Protein AF-A0A7X9CD19-F1 (afdb_monomer_lite)

Sequence (133 aa):
QLADGTLITGKTSPLLGCSAAMLLNALKHLAGLEDAVQLLSPSSIEPIQTLKTEHLGSRNPRLHTDEVLIALSVSASSDGNARRAIEQLRSLAGCDVHTTTILGTVDEGIFRNLGISVTSEPRFLRKQLYHKR

Foldseek 3Di:
DFPVPDDFFADDDLAADRLQRSLLRVLCVQLVHDPPDDLFDPVLLVVQLCCQVVPVVHPRSYDDNVSSLSRLVVSVVPDPSSVSSNVCLLSQAPAEEEEAADDAPVSVVSCVVSNYHYDYDDHHPDPDPDDDD

Structure (mmCIF, N/CA/C/O backbone):
data_AF-A0A7X9CD19-F1
#
_entry.id   AF-A0A7X9CD19-F1
#
loop_
_atom_site.group_PDB
_atom_site.id
_atom_site.type_symbol
_atom_site.label_atom_id
_atom_site.label_alt_id
_atom_site.label_comp_id
_atom_site.label_asym_id
_atom_site.label_entity_id
_atom_site.label_seq_id
_atom_site.pdbx_PDB_ins_code
_atom_site.Cartn_x
_atom_site.Cartn_y
_atom_site.Cartn_z
_atom_site.occupancy
_atom_site.B_iso_or_equiv
_atom_site.auth_seq_id
_atom_site.auth_comp_id
_atom_site.auth_asym_id
_atom_site.auth_atom_id
_atom_site.pdbx_PDB_model_num
ATOM 1 N N . GLN A 1 1 ? -13.061 4.232 2.744 1.00 96.50 1 GLN A N 1
ATOM 2 C CA . GLN A 1 1 ? -13.686 4.684 3.996 1.00 96.50 1 GLN A CA 1
ATOM 3 C C . GLN A 1 1 ? -13.324 3.685 5.075 1.00 96.50 1 GLN A C 1
ATOM 5 O O . GLN A 1 1 ? -13.427 2.493 4.816 1.00 96.50 1 GLN A O 1
ATOM 10 N N . LEU A 1 2 ? -12.827 4.160 6.214 1.00 97.38 2 LEU A N 1
ATOM 11 C CA . LEU A 1 2 ? -12.520 3.325 7.376 1.00 97.38 2 LEU A CA 1
ATOM 12 C C . LEU A 1 2 ? -13.786 3.043 8.202 1.00 97.38 2 LEU A C 1
ATOM 14 O O . LEU A 1 2 ? -14.819 3.674 7.983 1.00 97.38 2 LEU A O 1
ATOM 18 N N . ALA A 1 3 ? -13.704 2.118 9.161 1.00 95.38 3 ALA A N 1
ATOM 19 C CA . ALA A 1 3 ? -14.836 1.733 10.012 1.00 95.38 3 ALA A CA 1
ATOM 20 C C . ALA A 1 3 ? -15.411 2.894 10.850 1.00 95.38 3 ALA A C 1
ATOM 22 O O . ALA A 1 3 ? -16.593 2.894 11.182 1.00 95.38 3 ALA A O 1
ATOM 23 N N . ASP A 1 4 ? -14.591 3.898 11.163 1.00 94.50 4 ASP A N 1
ATOM 24 C CA . ASP A 1 4 ? -14.982 5.130 11.858 1.00 94.50 4 ASP A CA 1
ATOM 25 C C . ASP A 1 4 ? -15.592 6.196 10.921 1.00 94.50 4 ASP A C 1
ATOM 27 O O . ASP A 1 4 ? -15.947 7.289 11.358 1.00 94.50 4 ASP A O 1
ATOM 31 N N . GLY A 1 5 ? -15.710 5.896 9.625 1.00 96.56 5 GLY A N 1
ATOM 32 C CA . GLY A 1 5 ? -16.204 6.809 8.600 1.00 96.56 5 GLY A CA 1
ATOM 33 C C . GLY A 1 5 ? -15.131 7.697 7.966 1.00 96.56 5 GLY A C 1
ATOM 34 O O . GLY A 1 5 ? -15.435 8.385 6.987 1.00 96.56 5 GLY A O 1
ATOM 35 N N . THR A 1 6 ? -13.882 7.656 8.442 1.00 97.69 6 THR A N 1
ATOM 36 C CA . THR A 1 6 ? -12.795 8.499 7.931 1.00 97.69 6 THR A CA 1
ATOM 37 C C . THR A 1 6 ? -12.474 8.173 6.467 1.00 97.69 6 THR A C 1
ATOM 39 O O . THR A 1 6 ? -12.356 7.011 6.054 1.00 97.69 6 THR A O 1
ATOM 42 N N . LEU A 1 7 ? -12.315 9.217 5.647 1.00 98.25 7 LEU A N 1
ATOM 43 C CA . LEU A 1 7 ? -11.916 9.095 4.245 1.00 98.25 7 LEU A CA 1
ATOM 44 C C . LEU A 1 7 ? -10.407 9.277 4.097 1.00 98.25 7 LEU A C 1
ATOM 46 O O . LEU A 1 7 ? -9.885 10.387 4.157 1.00 98.25 7 LEU A O 1
ATOM 50 N N . ILE A 1 8 ? -9.719 8.168 3.842 1.00 98.31 8 ILE A N 1
ATOM 51 C CA . ILE A 1 8 ? -8.295 8.155 3.516 1.00 98.31 8 ILE A CA 1
ATOM 52 C C . ILE A 1 8 ? -8.116 8.068 2.004 1.00 98.31 8 ILE A C 1
ATOM 54 O O . ILE A 1 8 ? -8.773 7.274 1.328 1.00 98.31 8 ILE A O 1
ATOM 58 N N . THR A 1 9 ? -7.201 8.877 1.473 1.00 98.00 9 THR A N 1
ATOM 59 C CA . THR A 1 9 ? -6.872 8.904 0.046 1.00 98.00 9 THR A CA 1
ATOM 60 C C . THR A 1 9 ? -5.428 8.472 -0.195 1.00 98.00 9 THR A C 1
ATOM 62 O O . THR A 1 9 ? -4.565 8.545 0.683 1.00 98.00 9 THR A O 1
ATOM 65 N N . GLY A 1 10 ? -5.158 8.013 -1.415 1.00 96.75 10 GLY A N 1
ATOM 66 C CA . GLY A 1 10 ? -3.814 7.725 -1.895 1.00 96.75 10 GLY A CA 1
ATOM 67 C C . GLY A 1 10 ? -3.669 8.162 -3.341 1.00 96.75 10 GLY A C 1
ATOM 68 O O . GLY A 1 10 ? -4.614 8.110 -4.126 1.00 96.75 10 GLY A O 1
ATOM 69 N N . LYS A 1 11 ? -2.466 8.607 -3.693 1.00 95.69 11 LYS A N 1
ATOM 70 C CA . LYS A 1 11 ? -2.124 9.056 -5.042 1.00 95.69 11 LYS A CA 1
ATOM 71 C C . LYS A 1 11 ? -0.871 8.349 -5.518 1.00 95.69 11 LYS A C 1
ATOM 73 O O . LYS A 1 11 ? 0.001 8.011 -4.721 1.00 95.69 11 LYS A O 1
ATOM 78 N N . THR A 1 12 ? -0.775 8.142 -6.824 1.00 94.81 12 THR A N 1
ATOM 79 C CA . THR A 1 12 ? 0.433 7.589 -7.432 1.00 94.81 12 THR A CA 1
ATOM 80 C C . THR A 1 12 ? 1.600 8.550 -7.229 1.00 94.81 12 THR A C 1
ATOM 82 O O . THR A 1 12 ? 1.475 9.750 -7.473 1.00 94.81 12 THR A O 1
ATOM 85 N N . SER A 1 13 ? 2.743 8.017 -6.813 1.00 94.56 13 SER A N 1
ATOM 86 C CA . SER A 1 13 ? 3.994 8.758 -6.658 1.00 94.56 13 SER A CA 1
ATOM 87 C C . SER A 1 13 ? 5.117 8.077 -7.458 1.00 94.56 13 SER A C 1
ATOM 89 O O . SER A 1 13 ? 4.880 7.061 -8.123 1.00 94.56 13 SER A O 1
ATOM 91 N N . PRO A 1 14 ? 6.347 8.620 -7.465 1.00 93.38 14 PRO A N 1
ATOM 92 C CA . PRO A 1 14 ? 7.493 7.918 -8.043 1.00 93.38 14 PRO A CA 1
ATOM 93 C C . PRO A 1 14 ? 7.790 6.579 -7.352 1.00 93.38 14 PRO A C 1
ATOM 95 O O . PRO A 1 14 ? 8.217 5.642 -8.018 1.00 93.38 14 PRO A O 1
ATOM 98 N N . LEU A 1 15 ? 7.516 6.482 -6.046 1.00 93.62 15 LEU A N 1
ATOM 99 C CA . LEU A 1 15 ? 7.798 5.297 -5.233 1.00 93.62 15 LEU A CA 1
ATOM 100 C C . LEU A 1 15 ? 6.611 4.326 -5.157 1.00 93.62 15 LEU A C 1
ATOM 102 O O . LEU A 1 15 ? 6.814 3.117 -5.186 1.00 93.62 15 LEU A O 1
ATOM 106 N N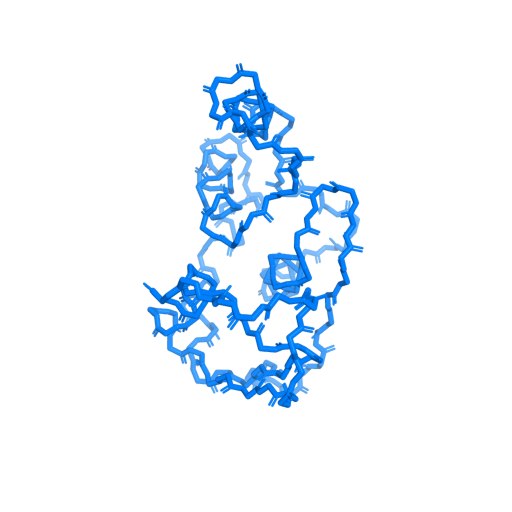 . LEU A 1 16 ? 5.376 4.827 -5.070 1.00 95.38 16 LEU A N 1
ATOM 107 C CA . LEU A 1 16 ? 4.205 4.023 -4.705 1.00 95.38 16 LEU A CA 1
ATOM 108 C C . LEU A 1 16 ? 3.095 4.073 -5.758 1.00 95.38 16 LEU A C 1
ATOM 110 O O . LEU A 1 16 ? 2.783 5.126 -6.327 1.00 95.38 16 LEU A O 1
ATOM 114 N N . GLY A 1 17 ? 2.436 2.929 -5.960 1.00 94.00 17 GLY A N 1
ATOM 115 C CA . GLY A 1 17 ? 1.089 2.888 -6.530 1.00 94.00 17 GLY A CA 1
ATOM 116 C C . GLY A 1 17 ? 0.071 3.600 -5.628 1.00 94.00 17 GLY A C 1
ATOM 117 O O . GLY A 1 17 ? 0.280 3.741 -4.426 1.00 94.00 17 GLY A O 1
ATOM 118 N N . CYS A 1 18 ? -1.046 4.064 -6.197 1.00 94.88 18 CYS A N 1
ATOM 119 C CA . CYS A 1 18 ? -2.079 4.772 -5.429 1.00 94.88 18 CYS A CA 1
ATOM 120 C C . CYS A 1 18 ? -2.756 3.876 -4.379 1.00 94.88 18 CYS A C 1
ATOM 122 O O . CYS A 1 18 ? -3.042 4.347 -3.282 1.00 94.88 18 CYS A O 1
ATOM 124 N N . SER A 1 19 ? -2.959 2.596 -4.703 1.00 96.00 19 SER A N 1
ATOM 125 C CA . SER A 1 19 ? -3.457 1.538 -3.814 1.00 96.00 19 SER A CA 1
ATOM 126 C C . SER A 1 19 ? -2.544 1.366 -2.600 1.00 96.00 19 SER A C 1
ATOM 128 O O . SER A 1 19 ? -2.987 1.514 -1.463 1.00 96.00 19 SER A O 1
ATOM 130 N N . ALA A 1 20 ? -1.251 1.165 -2.848 1.00 96.56 20 ALA A N 1
ATOM 131 C CA . ALA A 1 20 ? -0.251 1.002 -1.802 1.00 96.56 20 ALA A CA 1
ATOM 132 C C . ALA A 1 20 ? -0.085 2.265 -0.933 1.00 96.56 20 ALA A C 1
ATOM 134 O O . ALA A 1 20 ? 0.004 2.174 0.290 1.00 96.56 20 ALA A O 1
ATOM 135 N N . ALA A 1 21 ? -0.107 3.456 -1.545 1.00 97.19 21 ALA A N 1
ATOM 136 C CA . ALA A 1 21 ? -0.063 4.725 -0.818 1.00 97.19 21 ALA A CA 1
ATOM 137 C C . ALA A 1 21 ? -1.292 4.923 0.086 1.00 97.19 21 ALA A C 1
ATOM 139 O O . ALA A 1 21 ? -1.146 5.310 1.243 1.00 97.19 21 ALA A O 1
ATOM 140 N N . MET A 1 22 ? -2.494 4.633 -0.425 1.00 97.75 22 MET A N 1
ATOM 141 C CA . MET A 1 22 ? -3.735 4.690 0.355 1.00 97.75 22 MET A CA 1
ATOM 142 C C . MET A 1 22 ? -3.677 3.722 1.540 1.00 97.75 22 MET A C 1
ATOM 144 O O . MET A 1 22 ? -4.004 4.119 2.656 1.00 97.75 22 MET A O 1
ATOM 148 N N . LEU A 1 23 ? -3.190 2.496 1.319 1.00 97.69 23 LEU A N 1
ATOM 149 C CA . LEU A 1 23 ? -3.055 1.491 2.370 1.00 97.69 23 LEU A CA 1
ATOM 150 C C . LEU A 1 23 ? -2.119 1.971 3.487 1.00 97.69 23 LEU A C 1
ATOM 152 O O . LEU A 1 23 ? -2.502 1.928 4.652 1.00 97.69 23 LEU A O 1
ATOM 156 N N . LEU A 1 24 ? -0.932 2.496 3.162 1.00 97.81 24 LEU A N 1
ATOM 157 C CA . LEU A 1 24 ? -0.020 3.037 4.181 1.00 97.81 24 LEU A CA 1
ATOM 158 C C . LEU A 1 24 ? -0.634 4.208 4.952 1.00 97.81 24 LEU A C 1
ATOM 160 O O . LEU A 1 24 ? -0.474 4.290 6.167 1.00 97.81 24 LEU A O 1
ATOM 164 N N . ASN A 1 25 ? -1.354 5.100 4.270 1.00 98.12 25 ASN A N 1
ATOM 165 C CA . ASN A 1 25 ? -2.045 6.209 4.926 1.00 98.12 25 ASN A CA 1
ATOM 166 C C . ASN A 1 25 ? -3.131 5.714 5.888 1.00 98.12 25 ASN A C 1
ATOM 168 O O . ASN A 1 25 ? -3.253 6.237 6.994 1.00 98.12 25 ASN A O 1
ATOM 172 N N . ALA A 1 26 ? -3.873 4.677 5.499 1.00 98.06 26 ALA A N 1
ATOM 173 C CA . ALA A 1 26 ? -4.897 4.070 6.337 1.00 98.06 26 ALA A CA 1
ATOM 174 C C . ALA A 1 26 ? -4.281 3.422 7.581 1.00 98.06 26 ALA A C 1
ATOM 176 O O . ALA A 1 26 ? -4.751 3.660 8.691 1.00 98.06 26 ALA A O 1
ATOM 177 N N . LEU A 1 27 ? -3.186 2.673 7.417 1.00 98.12 27 LEU A N 1
ATOM 178 C CA . LEU A 1 27 ? -2.486 2.054 8.541 1.00 98.12 27 LEU A CA 1
ATOM 179 C C . LEU A 1 27 ? -1.865 3.087 9.485 1.00 98.12 27 LEU A C 1
ATOM 181 O O . LEU A 1 27 ? -1.954 2.909 10.696 1.00 98.12 27 LEU A O 1
ATOM 185 N N . LYS A 1 28 ? -1.285 4.181 8.964 1.00 98.19 28 LYS A N 1
ATOM 186 C CA . LYS A 1 28 ? -0.807 5.297 9.801 1.00 98.19 28 LYS A CA 1
ATOM 187 C C . LYS A 1 28 ? -1.940 5.860 10.651 1.00 98.19 28 LYS A C 1
ATOM 189 O O . LYS A 1 28 ? -1.784 5.980 11.862 1.00 98.19 28 LYS A O 1
ATOM 194 N N . HIS A 1 29 ? -3.079 6.151 10.026 1.00 98.19 29 HIS A N 1
ATOM 195 C CA . HIS A 1 29 ? -4.236 6.707 10.717 1.00 98.19 29 HIS A CA 1
ATOM 196 C C . HIS A 1 29 ? -4.754 5.769 11.816 1.00 98.19 29 HIS A C 1
ATOM 198 O O . HIS A 1 29 ? -4.857 6.176 12.970 1.00 98.19 29 HIS A O 1
ATOM 204 N N . LEU A 1 30 ? -4.988 4.495 11.488 1.00 97.88 30 LEU A N 1
ATOM 205 C CA . LEU A 1 30 ? -5.467 3.485 12.439 1.00 97.88 30 LEU A CA 1
ATOM 206 C C . LEU A 1 30 ? -4.476 3.223 13.579 1.00 97.88 30 LEU A C 1
ATOM 208 O O . LEU A 1 30 ? -4.878 2.929 14.701 1.00 97.88 30 LEU A O 1
ATOM 212 N N . ALA A 1 31 ? -3.176 3.344 13.310 1.00 97.56 31 ALA A N 1
ATOM 213 C CA . ALA A 1 31 ? -2.138 3.203 14.322 1.00 97.56 31 ALA A CA 1
ATOM 214 C C . ALA A 1 31 ? -1.944 4.474 15.167 1.00 97.56 31 ALA A C 1
ATOM 216 O O . ALA A 1 31 ? -1.126 4.450 16.088 1.00 97.56 31 ALA A O 1
ATOM 217 N N . GLY A 1 32 ? -2.654 5.573 14.879 1.00 97.50 32 GLY A N 1
ATOM 218 C CA . GLY A 1 32 ? -2.484 6.860 15.557 1.00 97.50 32 GLY A CA 1
ATOM 219 C C . GLY A 1 32 ? -1.114 7.491 15.296 1.00 97.50 32 GLY A C 1
ATOM 220 O O . GLY A 1 32 ? -0.501 8.039 16.211 1.00 97.50 32 GLY A O 1
ATOM 221 N N . LEU A 1 33 ? -0.590 7.334 14.079 1.00 97.81 33 LEU A N 1
ATOM 222 C CA . LEU A 1 33 ? 0.690 7.886 13.642 1.00 97.81 33 LEU A CA 1
ATOM 223 C C . LEU A 1 33 ? 0.475 9.161 12.826 1.00 97.81 33 LEU A C 1
ATOM 225 O O . LEU A 1 33 ? -0.471 9.264 12.044 1.00 97.81 33 LEU A O 1
ATOM 229 N N . GLU A 1 34 ? 1.388 10.116 12.978 1.00 96.25 34 GLU A N 1
ATOM 230 C CA . GLU A 1 34 ? 1.390 11.330 12.165 1.00 96.25 34 GLU A CA 1
ATOM 231 C C . GLU A 1 34 ? 1.681 11.013 10.692 1.00 96.25 34 GLU A C 1
ATOM 233 O O . GLU A 1 34 ? 2.431 10.090 10.366 1.00 96.25 34 GLU A O 1
ATOM 238 N N . ASP A 1 35 ? 1.130 11.817 9.780 1.00 92.50 35 ASP A N 1
ATOM 239 C CA . ASP A 1 35 ? 1.268 11.581 8.338 1.00 92.50 35 ASP A CA 1
ATOM 240 C C . ASP A 1 35 ? 2.730 11.628 7.852 1.00 92.50 35 ASP A C 1
ATOM 242 O O . ASP A 1 35 ? 3.097 10.909 6.918 1.00 92.50 35 ASP A O 1
ATOM 246 N N . ALA A 1 36 ? 3.566 12.425 8.528 1.00 94.69 36 ALA A N 1
ATOM 247 C CA . ALA A 1 36 ? 4.988 12.596 8.235 1.00 94.69 36 ALA A CA 1
ATOM 248 C C . ALA A 1 36 ? 5.851 11.374 8.604 1.00 94.69 36 ALA A C 1
ATOM 250 O O . ALA A 1 36 ? 6.999 11.286 8.162 1.00 94.69 36 ALA A O 1
ATOM 251 N N . VAL A 1 37 ? 5.324 10.429 9.392 1.00 96.38 37 VAL A N 1
ATOM 252 C CA . VAL A 1 37 ? 6.058 9.221 9.783 1.00 96.38 37 VAL A CA 1
ATOM 253 C C . VAL A 1 37 ? 6.292 8.338 8.558 1.00 96.38 37 VAL A C 1
ATOM 255 O O . VAL A 1 37 ? 5.357 7.907 7.879 1.00 96.38 37 VAL A O 1
ATOM 258 N N . GLN A 1 38 ? 7.561 8.031 8.293 1.00 95.25 38 GLN A N 1
ATOM 259 C CA . GLN A 1 38 ? 7.957 7.095 7.246 1.00 95.25 38 GLN A CA 1
ATOM 260 C C . GLN A 1 38 ? 7.982 5.673 7.805 1.00 95.25 38 GLN A C 1
ATOM 262 O O . GLN A 1 38 ? 8.783 5.369 8.679 1.00 95.25 38 GLN A O 1
ATOM 267 N N . LEU A 1 39 ? 7.105 4.805 7.294 1.00 96.31 39 LEU A N 1
ATOM 268 C CA . LEU A 1 39 ? 6.988 3.412 7.752 1.00 96.31 39 LEU A CA 1
ATOM 269 C C . LEU A 1 39 ? 7.892 2.427 7.002 1.00 96.31 39 LEU A C 1
ATOM 271 O O . LEU A 1 39 ? 8.065 1.293 7.439 1.00 9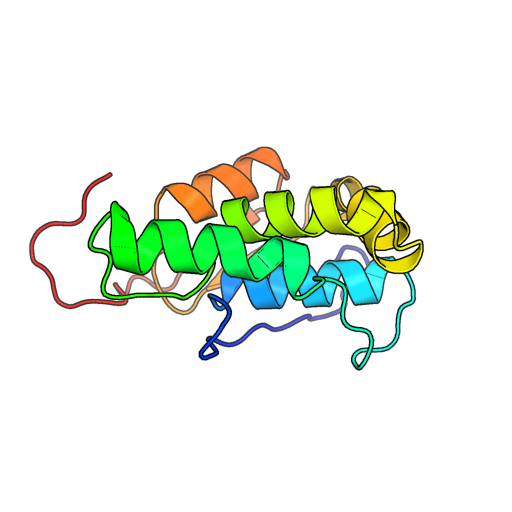6.31 39 LEU A O 1
ATOM 275 N N . LEU A 1 40 ? 8.407 2.830 5.841 1.00 96.31 40 LEU A N 1
ATOM 276 C CA . LEU A 1 40 ? 9.241 1.990 4.992 1.00 96.31 40 LEU A CA 1
ATOM 277 C C . LEU A 1 40 ? 10.680 2.487 5.064 1.00 96.31 40 LEU A C 1
ATOM 279 O O . LEU A 1 40 ? 10.970 3.619 4.672 1.00 96.31 40 LEU A O 1
ATOM 283 N N . SER A 1 41 ? 11.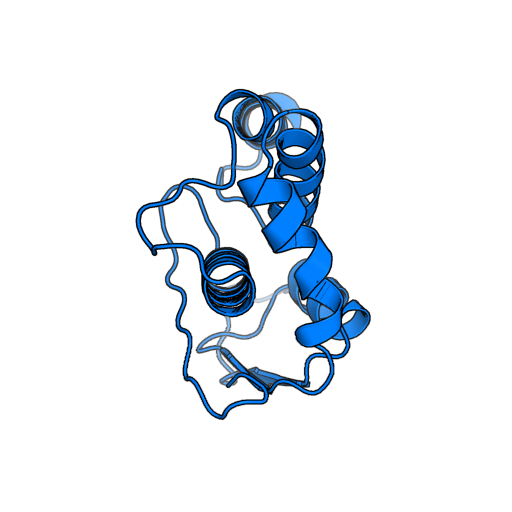578 1.640 5.555 1.00 93.81 41 SER A N 1
ATOM 284 C CA . SER A 1 41 ? 13.002 1.949 5.583 1.00 93.81 41 SER A CA 1
ATOM 285 C C . SER A 1 41 ? 13.592 1.910 4.166 1.00 93.81 41 SER A C 1
ATOM 287 O O . SER A 1 41 ? 13.212 1.058 3.360 1.00 93.81 41 SER A O 1
ATOM 289 N N . PRO A 1 42 ? 14.579 2.763 3.841 1.00 94.19 42 PRO A N 1
ATOM 290 C CA . PRO A 1 42 ? 15.275 2.681 2.554 1.00 94.19 42 PRO A CA 1
ATOM 291 C C . PRO A 1 42 ? 15.844 1.281 2.284 1.00 94.19 42 PRO A C 1
ATOM 293 O O . PRO A 1 42 ? 15.708 0.759 1.182 1.00 94.19 42 PRO A O 1
ATOM 296 N N . SER A 1 43 ? 16.367 0.631 3.329 1.00 94.44 43 SER A N 1
ATOM 297 C CA . SER A 1 43 ? 16.907 -0.732 3.281 1.00 94.44 43 SER A CA 1
ATOM 298 C C . SER A 1 43 ? 15.878 -1.822 2.959 1.00 94.44 43 SER A C 1
ATOM 300 O O . SER A 1 43 ? 16.277 -2.899 2.524 1.00 94.44 43 SER A O 1
ATOM 302 N N . SER A 1 44 ? 14.576 -1.582 3.167 1.00 94.62 44 SER A N 1
ATOM 303 C CA . SER A 1 44 ? 13.524 -2.532 2.778 1.00 94.62 44 SER A CA 1
ATOM 304 C C . SER A 1 44 ? 12.991 -2.272 1.368 1.00 94.62 44 SER A C 1
ATOM 306 O O . SER A 1 44 ? 12.507 -3.196 0.719 1.00 94.62 44 SER A O 1
ATOM 308 N N . ILE A 1 45 ? 13.114 -1.038 0.872 1.00 95.38 45 ILE A N 1
ATOM 309 C CA . ILE A 1 45 ? 12.648 -0.618 -0.456 1.00 95.38 45 ILE A CA 1
ATOM 310 C C . ILE A 1 45 ? 13.677 -0.929 -1.544 1.00 95.38 45 ILE A C 1
ATOM 312 O O . ILE A 1 45 ? 13.322 -1.482 -2.586 1.00 95.38 45 ILE A O 1
ATOM 316 N N . GLU A 1 46 ? 14.935 -0.540 -1.324 1.00 95.50 46 GLU A N 1
ATOM 317 C CA . GLU A 1 46 ? 15.983 -0.539 -2.350 1.00 95.50 46 GLU A CA 1
ATOM 318 C C . GLU A 1 46 ? 16.163 -1.916 -3.010 1.00 95.50 46 GLU A C 1
ATOM 320 O O . GLU A 1 46 ? 16.074 -1.980 -4.238 1.00 95.50 46 GLU A O 1
ATOM 325 N N . PRO A 1 47 ? 16.270 -3.040 -2.268 1.00 95.75 47 PRO A N 1
ATOM 326 C CA . PRO A 1 47 ? 16.433 -4.354 -2.892 1.00 95.75 47 PRO A CA 1
ATOM 327 C C . PRO A 1 47 ? 15.269 -4.737 -3.814 1.00 95.75 47 PRO A C 1
ATOM 329 O O . PRO A 1 47 ? 15.476 -5.378 -4.844 1.00 95.75 47 PRO A O 1
ATOM 332 N N . ILE A 1 48 ? 14.043 -4.328 -3.469 1.00 96.06 48 ILE A N 1
ATOM 333 C CA . ILE A 1 48 ? 12.850 -4.608 -4.273 1.00 96.06 48 ILE A CA 1
ATOM 334 C C . ILE A 1 48 ? 12.903 -3.801 -5.572 1.00 96.06 48 ILE A C 1
ATOM 336 O O . ILE A 1 48 ? 12.656 -4.345 -6.649 1.00 96.06 48 ILE A O 1
ATOM 340 N N . GLN A 1 49 ? 13.249 -2.513 -5.493 1.00 95.19 49 GLN A N 1
ATOM 341 C CA . GLN A 1 49 ? 13.358 -1.669 -6.682 1.00 95.19 49 GLN A CA 1
ATOM 342 C C . GLN A 1 49 ? 14.467 -2.160 -7.614 1.00 95.19 49 GLN A C 1
ATOM 344 O O . GLN A 1 49 ? 14.196 -2.351 -8.800 1.00 95.19 49 GLN A O 1
ATOM 349 N N . THR A 1 50 ? 15.653 -2.456 -7.075 1.00 95.50 50 THR A N 1
ATOM 350 C CA . THR A 1 50 ? 16.792 -3.009 -7.821 1.00 95.50 50 THR A CA 1
ATOM 351 C C . THR A 1 50 ? 16.415 -4.312 -8.517 1.00 95.50 50 THR A C 1
ATOM 353 O O . THR A 1 50 ? 16.618 -4.451 -9.723 1.00 95.50 50 THR A O 1
ATOM 356 N N . LEU A 1 51 ? 15.756 -5.240 -7.811 1.00 95.69 51 LEU A N 1
ATOM 357 C CA . LEU A 1 51 ? 15.261 -6.480 -8.408 1.00 95.69 51 LEU A CA 1
ATOM 358 C C . LEU A 1 51 ? 14.333 -6.208 -9.599 1.00 95.69 51 LEU A C 1
ATOM 360 O O . LEU A 1 51 ? 14.507 -6.794 -10.670 1.00 95.69 51 LEU A O 1
ATOM 364 N N . LYS A 1 52 ? 13.369 -5.294 -9.448 1.00 93.50 52 LYS A N 1
ATOM 365 C CA . LYS A 1 52 ? 12.419 -4.962 -10.519 1.00 93.50 52 LYS A CA 1
ATOM 366 C C . LYS A 1 52 ? 13.110 -4.372 -11.737 1.00 93.50 52 LYS A C 1
ATOM 368 O O . LYS A 1 52 ? 12.799 -4.786 -12.855 1.00 93.50 52 LYS A O 1
ATOM 373 N N . THR A 1 53 ? 13.987 -3.394 -11.540 1.00 93.94 53 THR A N 1
ATOM 374 C CA . THR A 1 53 ? 14.549 -2.612 -12.645 1.00 93.94 53 THR A CA 1
ATOM 375 C C . THR A 1 53 ? 15.751 -3.279 -13.289 1.00 93.94 53 THR A C 1
ATOM 377 O O . THR A 1 53 ? 15.837 -3.299 -14.514 1.00 93.94 53 THR A O 1
ATOM 380 N N . GLU A 1 54 ? 16.655 -3.847 -12.493 1.00 95.31 54 GLU A N 1
ATOM 381 C CA . GLU A 1 54 ? 17.940 -4.362 -12.978 1.00 95.31 54 GLU A CA 1
ATOM 382 C C . GLU A 1 54 ? 17.885 -5.842 -13.357 1.00 95.31 54 GLU A C 1
ATOM 384 O O . GLU A 1 54 ? 18.574 -6.262 -14.284 1.00 95.31 54 GLU A O 1
ATOM 389 N N . HIS A 1 55 ? 17.049 -6.638 -12.685 1.00 95.31 55 HIS A N 1
ATOM 390 C CA . HIS A 1 55 ? 17.024 -8.092 -12.881 1.00 95.31 55 HIS A CA 1
ATOM 391 C C . HIS A 1 55 ? 15.762 -8.593 -13.589 1.00 95.31 55 HIS A C 1
ATOM 393 O O . HIS A 1 55 ? 15.840 -9.501 -14.412 1.00 95.31 55 HIS A O 1
ATOM 399 N N . LEU A 1 56 ? 14.597 -7.998 -13.311 1.00 94.12 56 LEU A N 1
ATOM 400 C CA . LEU A 1 56 ? 13.319 -8.395 -13.920 1.00 94.12 56 LEU A CA 1
ATOM 401 C C . LEU A 1 56 ? 12.938 -7.556 -15.152 1.00 94.12 56 LEU A C 1
ATOM 403 O O . LEU A 1 56 ? 11.912 -7.815 -15.782 1.00 94.12 56 LEU A O 1
ATOM 407 N N . GLY A 1 57 ? 13.738 -6.543 -15.501 1.00 90.94 57 GLY A N 1
ATOM 408 C CA . GLY A 1 57 ? 13.533 -5.707 -16.690 1.00 90.94 57 GLY A CA 1
ATOM 409 C C . GLY A 1 57 ? 12.280 -4.822 -16.643 1.00 90.94 57 GLY A C 1
ATOM 410 O O . GLY A 1 57 ? 11.823 -4.325 -17.679 1.00 90.94 57 GLY A O 1
ATOM 411 N N . SER A 1 58 ? 11.692 -4.611 -15.462 1.00 89.88 58 SER A N 1
ATOM 412 C CA . SER A 1 58 ? 10.564 -3.699 -15.295 1.00 89.88 58 SER A CA 1
ATOM 413 C C . SER A 1 58 ? 11.024 -2.256 -15.471 1.00 89.88 58 SER A C 1
ATOM 415 O O . SER A 1 58 ? 11.885 -1.761 -14.752 1.00 89.88 58 SER A O 1
ATOM 417 N N . ARG A 1 59 ? 10.363 -1.519 -16.366 1.00 88.44 59 ARG A N 1
ATOM 418 C CA . ARG A 1 59 ? 10.558 -0.063 -16.497 1.00 88.44 59 ARG A CA 1
ATOM 419 C C . ARG A 1 59 ? 9.872 0.745 -15.391 1.00 88.44 59 ARG A C 1
ATOM 421 O O . ARG A 1 59 ? 10.047 1.956 -15.329 1.00 88.44 59 ARG A O 1
ATOM 428 N N . ASN A 1 60 ? 9.024 0.111 -14.579 1.00 87.25 60 ASN A N 1
ATOM 429 C CA . ASN A 1 60 ? 8.277 0.771 -13.514 1.00 87.25 60 ASN A CA 1
ATOM 430 C C . ASN A 1 60 ? 8.864 0.381 -12.145 1.00 87.25 60 ASN A C 1
ATOM 432 O O . ASN A 1 60 ? 8.651 -0.762 -11.727 1.00 87.25 60 ASN A O 1
ATOM 436 N N . PRO A 1 61 ? 9.548 1.307 -11.446 1.00 91.06 61 PRO A N 1
ATOM 437 C CA . PRO A 1 61 ? 10.135 1.051 -10.132 1.00 91.06 61 PRO A CA 1
ATOM 438 C C . PRO A 1 61 ? 9.126 1.195 -8.983 1.00 91.06 61 PRO A C 1
ATOM 440 O O . PRO A 1 61 ? 9.488 0.993 -7.826 1.00 91.06 61 PRO A O 1
ATOM 443 N N . ARG A 1 62 ? 7.875 1.587 -9.268 1.00 93.31 62 ARG A N 1
ATOM 444 C CA . ARG A 1 62 ? 6.854 1.767 -8.230 1.00 93.31 62 ARG A CA 1
ATOM 445 C C . ARG A 1 62 ? 6.537 0.447 -7.552 1.00 93.31 62 ARG A C 1
ATOM 447 O O . ARG A 1 62 ? 6.385 -0.570 -8.234 1.00 93.31 62 ARG A O 1
ATOM 454 N N . LEU A 1 63 ? 6.353 0.507 -6.243 1.00 94.44 63 LEU A N 1
ATOM 455 C CA . LEU A 1 63 ? 5.938 -0.633 -5.450 1.00 94.44 63 LEU A CA 1
ATOM 456 C C . LEU A 1 63 ? 4.422 -0.847 -5.543 1.00 94.44 63 LEU A C 1
ATOM 458 O O . LEU A 1 63 ? 3.637 0.107 -5.439 1.00 94.44 63 LEU A O 1
ATOM 462 N N . HIS A 1 64 ? 4.037 -2.100 -5.768 1.00 92.44 64 HIS A N 1
ATOM 463 C CA . HIS A 1 64 ? 2.667 -2.593 -5.656 1.00 92.44 64 HIS A CA 1
ATOM 464 C C . HIS A 1 64 ? 2.306 -2.879 -4.196 1.00 92.44 64 HIS A C 1
ATOM 466 O O . HIS A 1 64 ? 3.144 -2.782 -3.297 1.00 92.44 64 HIS A O 1
ATOM 472 N N . THR A 1 65 ? 1.031 -3.170 -3.940 1.00 94.44 65 THR A N 1
ATOM 473 C CA . THR A 1 65 ? 0.521 -3.297 -2.569 1.00 94.44 65 THR A CA 1
ATOM 474 C C . THR A 1 65 ? 1.166 -4.470 -1.823 1.00 94.44 65 THR A C 1
ATOM 476 O O . THR A 1 65 ? 1.482 -4.342 -0.645 1.00 94.44 65 THR A O 1
ATOM 479 N N . ASP A 1 66 ? 1.432 -5.581 -2.505 1.00 95.19 66 ASP A N 1
ATOM 480 C CA . ASP A 1 66 ? 2.138 -6.747 -1.963 1.00 95.19 66 ASP A CA 1
ATOM 481 C C . ASP A 1 66 ? 3.597 -6.434 -1.594 1.00 95.19 66 ASP A C 1
ATOM 483 O O . ASP A 1 66 ? 4.025 -6.697 -0.471 1.00 95.19 66 ASP A O 1
ATOM 487 N N . GLU A 1 67 ? 4.340 -5.801 -2.501 1.00 96.25 67 GLU A N 1
ATOM 488 C CA . GLU A 1 67 ? 5.728 -5.378 -2.296 1.00 96.25 67 GLU A CA 1
ATOM 489 C C . GLU A 1 67 ? 5.844 -4.393 -1.124 1.00 96.25 67 GLU A C 1
ATOM 491 O O . GLU A 1 67 ? 6.776 -4.479 -0.326 1.00 96.25 67 GLU A O 1
ATOM 496 N N . VAL A 1 68 ? 4.870 -3.489 -0.974 1.00 97.06 68 VAL A N 1
ATOM 497 C CA . VAL A 1 68 ? 4.800 -2.572 0.171 1.00 97.06 68 VAL A CA 1
ATOM 498 C C . VAL A 1 68 ? 4.532 -3.304 1.478 1.00 97.06 68 VAL A C 1
ATOM 500 O O . VAL A 1 68 ? 5.158 -2.970 2.480 1.00 97.06 68 VAL A O 1
ATOM 503 N N . LEU A 1 69 ? 3.645 -4.301 1.497 1.00 96.88 69 LEU A N 1
ATOM 504 C CA . LEU A 1 69 ? 3.400 -5.098 2.702 1.00 96.88 69 LEU A CA 1
ATOM 505 C C . LEU A 1 69 ? 4.635 -5.914 3.103 1.00 96.88 69 LEU A C 1
ATOM 507 O O . LEU A 1 69 ? 4.938 -6.010 4.291 1.00 96.88 69 LEU A O 1
ATOM 511 N N . ILE A 1 70 ? 5.383 -6.440 2.128 1.00 96.75 70 ILE A N 1
ATOM 512 C CA . ILE A 1 70 ? 6.666 -7.112 2.372 1.00 96.75 70 ILE A CA 1
ATOM 513 C C . ILE A 1 70 ? 7.678 -6.121 2.957 1.00 96.75 70 ILE A C 1
ATOM 515 O O . ILE A 1 70 ? 8.250 -6.387 4.013 1.00 96.75 70 ILE A O 1
ATOM 519 N N . ALA A 1 71 ? 7.868 -4.962 2.320 1.00 97.19 71 ALA A N 1
ATOM 520 C CA . ALA A 1 71 ? 8.794 -3.937 2.796 1.00 97.19 71 ALA A CA 1
ATOM 521 C C . ALA A 1 71 ? 8.434 -3.449 4.208 1.00 97.19 71 ALA A C 1
ATOM 523 O O . ALA A 1 71 ? 9.311 -3.320 5.061 1.00 97.19 71 ALA A O 1
ATOM 524 N N . LEU A 1 72 ? 7.141 -3.249 4.480 1.00 97.38 72 LEU A N 1
ATOM 525 C CA . LEU A 1 72 ? 6.629 -2.876 5.796 1.00 97.38 72 LEU A CA 1
ATOM 526 C C . LEU A 1 72 ? 6.923 -3.968 6.832 1.00 97.38 72 LEU A C 1
ATOM 528 O O . LEU A 1 72 ? 7.385 -3.657 7.928 1.00 97.38 72 LEU A O 1
ATOM 532 N N . SER A 1 73 ? 6.715 -5.243 6.478 1.00 96.69 73 SER A N 1
ATOM 533 C CA . SER A 1 73 ? 7.035 -6.394 7.334 1.00 96.69 73 SER A CA 1
ATOM 534 C C . SER A 1 73 ? 8.514 -6.472 7.686 1.00 96.69 73 SER A C 1
ATOM 536 O O . SER A 1 73 ? 8.845 -6.817 8.819 1.00 96.69 73 SER A O 1
ATOM 538 N N . VAL A 1 74 ? 9.398 -6.146 6.743 1.00 96.81 74 VAL A N 1
ATOM 539 C CA . VAL A 1 74 ? 10.838 -6.064 7.005 1.00 96.81 74 VAL A CA 1
ATOM 540 C C . VAL A 1 74 ? 11.138 -4.883 7.926 1.00 96.81 74 VAL A C 1
ATOM 542 O O . VAL A 1 74 ? 11.808 -5.058 8.937 1.00 96.81 74 VAL A O 1
ATOM 545 N N . SER A 1 75 ? 10.598 -3.693 7.652 1.00 96.88 75 SER A N 1
ATOM 546 C CA . SER A 1 75 ? 10.824 -2.513 8.500 1.00 96.88 75 SER A CA 1
ATOM 547 C C . SER A 1 75 ? 10.313 -2.708 9.937 1.00 96.88 75 SER A C 1
ATOM 549 O O . SER A 1 75 ? 10.947 -2.245 10.885 1.00 96.88 75 SER A O 1
ATOM 551 N N . ALA A 1 76 ? 9.240 -3.479 10.133 1.00 96.25 76 ALA A N 1
ATOM 552 C CA . ALA A 1 76 ? 8.692 -3.806 11.450 1.00 96.25 76 ALA A CA 1
ATOM 553 C C . ALA A 1 76 ? 9.616 -4.652 12.346 1.00 96.25 76 ALA A C 1
ATOM 555 O O . ALA A 1 76 ? 9.350 -4.765 13.549 1.00 96.25 76 ALA A O 1
ATOM 556 N N . SER A 1 77 ? 10.708 -5.232 11.828 1.00 95.06 77 SER A N 1
ATOM 557 C CA . SER A 1 77 ? 11.700 -5.902 12.680 1.00 95.06 77 SER A CA 1
ATOM 558 C C . SER A 1 77 ? 12.480 -4.907 13.542 1.00 95.06 77 SER A C 1
ATOM 560 O O . SER A 1 77 ? 12.837 -5.228 14.673 1.00 95.06 77 SER A O 1
ATOM 562 N N . SER A 1 78 ? 12.710 -3.695 13.031 1.00 94.88 78 SER A N 1
ATOM 563 C CA . SER A 1 78 ? 13.539 -2.663 13.669 1.00 94.88 78 SER A CA 1
ATOM 564 C C . SER A 1 78 ? 12.797 -1.366 14.000 1.00 94.88 78 SER A C 1
ATOM 566 O O . SER A 1 78 ? 13.324 -0.562 14.762 1.00 94.88 78 SER A O 1
ATOM 568 N N . ASP A 1 79 ? 11.591 -1.155 13.467 1.00 96.88 79 ASP A N 1
ATOM 569 C CA . ASP A 1 79 ? 10.781 0.045 13.697 1.00 96.88 79 ASP A CA 1
ATOM 570 C C . ASP A 1 79 ? 9.447 -0.292 14.389 1.00 96.88 79 ASP A C 1
ATOM 572 O O . ASP A 1 79 ? 8.612 -1.048 13.879 1.00 96.88 79 ASP A O 1
ATOM 576 N N . GLY A 1 80 ? 9.232 0.299 15.568 1.00 97.44 80 GLY A N 1
ATOM 577 C CA . GLY A 1 80 ? 7.997 0.153 16.337 1.00 97.44 80 GLY A CA 1
ATOM 578 C C . GLY A 1 80 ? 6.772 0.780 15.662 1.00 97.44 80 GLY A C 1
ATOM 579 O O . GLY A 1 80 ? 5.666 0.271 15.831 1.00 97.44 80 GLY A O 1
ATOM 580 N N . ASN A 1 81 ? 6.945 1.834 14.859 1.00 97.88 81 ASN A N 1
ATOM 581 C CA . ASN A 1 81 ? 5.853 2.457 14.110 1.00 97.88 81 ASN A CA 1
ATOM 582 C C . ASN A 1 81 ? 5.377 1.549 12.973 1.00 97.88 81 ASN A C 1
ATOM 584 O O . ASN A 1 81 ? 4.175 1.334 12.822 1.00 97.88 81 ASN A O 1
ATOM 588 N N . ALA A 1 82 ? 6.310 0.952 12.226 1.00 97.81 82 ALA A N 1
ATOM 589 C CA . ALA A 1 82 ? 5.988 -0.043 11.204 1.00 97.81 82 ALA A CA 1
ATOM 590 C C . ALA A 1 82 ? 5.264 -1.260 11.804 1.00 97.81 82 ALA A C 1
ATOM 592 O O . ALA A 1 82 ? 4.275 -1.732 11.244 1.00 97.81 82 ALA A O 1
ATOM 593 N N . ARG A 1 83 ? 5.688 -1.723 12.989 1.00 97.81 83 ARG A N 1
ATOM 594 C CA . ARG A 1 83 ? 5.010 -2.812 13.711 1.00 97.81 83 ARG A CA 1
ATOM 595 C C . ARG A 1 83 ? 3.571 -2.458 14.085 1.00 97.81 83 ARG A C 1
ATOM 597 O O . ARG A 1 83 ? 2.662 -3.213 13.748 1.00 97.81 83 ARG A O 1
ATOM 604 N N . ARG A 1 84 ? 3.359 -1.287 14.695 1.00 98.00 84 ARG A N 1
ATOM 605 C CA . ARG A 1 84 ? 2.017 -0.776 15.028 1.00 98.00 84 ARG A CA 1
ATOM 606 C C . ARG A 1 84 ? 1.124 -0.676 13.792 1.00 98.00 84 ARG A C 1
ATOM 608 O O . ARG A 1 84 ? -0.057 -0.989 13.870 1.00 98.00 84 ARG A O 1
ATOM 615 N N . ALA A 1 85 ? 1.678 -0.263 12.652 1.00 98.06 85 ALA A N 1
ATOM 616 C CA . ALA A 1 85 ? 0.944 -0.195 11.393 1.00 98.06 85 ALA A CA 1
ATOM 617 C C . ALA A 1 85 ? 0.509 -1.588 10.897 1.00 98.06 85 ALA A C 1
ATOM 619 O O . ALA A 1 85 ? -0.644 -1.761 10.515 1.00 98.06 85 ALA A O 1
ATOM 620 N N . ILE A 1 86 ? 1.383 -2.601 10.942 1.00 96.06 86 ILE A N 1
ATOM 621 C CA . ILE A 1 86 ? 1.041 -3.980 10.536 1.00 96.06 86 ILE A CA 1
ATOM 622 C C . ILE A 1 86 ? -0.068 -4.575 11.401 1.00 96.06 86 ILE A C 1
ATOM 624 O O . ILE A 1 86 ? -0.957 -5.252 10.884 1.00 96.06 86 ILE A O 1
ATOM 628 N N . GLU A 1 87 ? -0.044 -4.312 12.707 1.00 97.00 87 GLU A N 1
ATOM 629 C CA . GLU A 1 87 ? -1.065 -4.797 13.643 1.00 97.00 87 GLU A CA 1
ATOM 630 C C . GLU A 1 87 ? -2.478 -4.305 13.277 1.00 97.00 87 GLU A C 1
ATOM 632 O O . GLU A 1 87 ? -3.460 -4.986 13.571 1.00 97.00 87 GLU A O 1
ATOM 637 N N . GLN A 1 88 ? -2.587 -3.187 12.547 1.00 97.81 88 GLN A N 1
ATOM 638 C CA . GLN A 1 88 ? -3.857 -2.619 12.085 1.00 97.81 88 GLN A CA 1
ATOM 639 C C . GLN A 1 88 ? -4.399 -3.220 10.782 1.00 97.81 88 GLN A C 1
ATOM 641 O O . GLN A 1 88 ? -5.507 -2.874 10.378 1.00 97.81 88 GLN A O 1
ATOM 646 N N . LEU A 1 89 ? -3.694 -4.148 10.123 1.00 97.12 89 LEU A N 1
ATOM 647 C CA . LEU A 1 89 ? -4.177 -4.750 8.869 1.00 97.12 89 LEU A CA 1
ATOM 648 C C . LEU A 1 89 ? -5.553 -5.412 9.019 1.00 97.12 89 LEU A C 1
ATOM 650 O O . LEU A 1 89 ? -6.380 -5.324 8.115 1.00 97.12 89 LEU A O 1
ATOM 654 N N . ARG A 1 90 ? -5.822 -6.042 10.170 1.00 95.44 90 ARG A N 1
ATOM 655 C CA . ARG A 1 90 ? -7.119 -6.684 10.450 1.00 95.44 90 ARG A CA 1
ATOM 656 C C . ARG A 1 90 ? -8.261 -5.674 10.567 1.00 95.44 90 ARG A C 1
ATOM 658 O O . ARG A 1 90 ? -9.396 -6.021 10.261 1.00 95.44 90 ARG A O 1
ATOM 665 N N . SER A 1 91 ? -7.959 -4.441 10.961 1.00 97.12 91 SER A N 1
ATOM 666 C CA . SER A 1 91 ? -8.932 -3.355 11.104 1.00 97.12 91 SER A CA 1
ATOM 667 C C . SER A 1 91 ? -9.453 -2.845 9.755 1.00 97.12 91 SER A C 1
ATOM 669 O O . SER A 1 91 ? -10.428 -2.101 9.723 1.00 97.12 91 SER A O 1
ATOM 671 N N . LEU A 1 92 ? -8.824 -3.235 8.638 1.00 97.38 92 LEU A N 1
ATOM 672 C CA . LEU A 1 92 ? -9.273 -2.881 7.288 1.00 97.38 92 LEU A CA 1
ATOM 673 C C . LEU A 1 92 ? -10.393 -3.791 6.763 1.00 97.38 92 LEU A C 1
ATOM 675 O O . LEU A 1 92 ? -11.036 -3.449 5.770 1.00 97.38 92 LEU A O 1
ATOM 679 N N . ALA A 1 93 ? -10.640 -4.937 7.400 1.00 97.94 93 ALA A N 1
ATOM 680 C CA . ALA A 1 93 ? -11.702 -5.842 6.979 1.00 97.94 93 ALA A CA 1
ATOM 681 C C . ALA A 1 93 ? -13.073 -5.156 7.092 1.00 97.94 93 ALA A C 1
ATOM 683 O O . ALA A 1 93 ? -13.396 -4.545 8.109 1.00 97.94 93 ALA A O 1
ATOM 684 N N . GLY A 1 94 ? -13.881 -5.253 6.036 1.00 97.00 94 GLY A N 1
ATOM 685 C CA . GLY A 1 94 ? -15.180 -4.588 5.936 1.00 97.00 94 GLY A CA 1
ATOM 686 C C . GLY A 1 94 ? -15.120 -3.114 5.525 1.00 97.00 94 GLY A C 1
ATOM 687 O O . GLY A 1 94 ? -16.169 -2.488 5.425 1.00 97.00 94 GLY A O 1
ATOM 688 N N . CYS A 1 95 ? -13.933 -2.553 5.267 1.00 98.06 95 CYS A N 1
ATOM 689 C CA . CYS A 1 95 ? -13.804 -1.200 4.724 1.00 98.06 95 CYS A CA 1
ATOM 690 C C . CYS A 1 95 ? -14.086 -1.160 3.215 1.00 98.06 95 CYS A C 1
ATOM 692 O O . CYS A 1 95 ? -13.833 -2.126 2.490 1.00 98.06 95 CYS A O 1
ATOM 694 N N . ASP A 1 96 ? -14.517 0.008 2.736 1.00 98.31 96 ASP A N 1
ATOM 695 C CA . ASP A 1 96 ? -14.791 0.259 1.320 1.00 98.31 96 ASP A CA 1
ATOM 696 C C . ASP A 1 96 ? -13.663 1.047 0.645 1.00 98.31 96 ASP A C 1
ATOM 698 O O . ASP A 1 96 ? -13.175 2.059 1.165 1.00 98.31 96 ASP A O 1
ATOM 702 N N . VAL A 1 97 ? -13.286 0.633 -0.563 1.00 98.38 97 VAL A N 1
ATOM 703 C CA . VAL A 1 97 ? -12.303 1.301 -1.420 1.00 98.38 97 VAL A CA 1
ATOM 704 C C . VAL A 1 97 ? -12.910 1.572 -2.792 1.00 98.38 97 VAL A C 1
ATOM 706 O O . VAL A 1 97 ? -13.544 0.713 -3.403 1.00 98.38 97 VAL A O 1
ATOM 709 N N . HIS A 1 98 ? -12.662 2.776 -3.300 1.00 98.19 98 HIS A N 1
ATOM 710 C CA . HIS A 1 98 ? -12.975 3.150 -4.672 1.00 98.19 98 HIS A CA 1
ATOM 711 C C . HIS A 1 98 ? -11.703 3.558 -5.415 1.00 98.19 98 HIS A C 1
ATOM 713 O O . HIS A 1 98 ? -10.866 4.282 -4.868 1.00 98.19 98 HIS A O 1
ATOM 719 N N . THR A 1 99 ? -11.561 3.118 -6.665 1.00 97.56 99 THR A N 1
ATOM 720 C CA . THR A 1 99 ? -10.416 3.451 -7.519 1.00 97.56 99 THR A CA 1
ATOM 721 C C 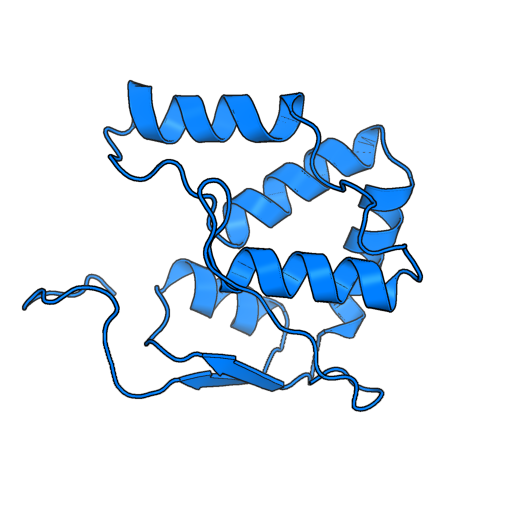. THR A 1 99 ? -10.860 4.074 -8.840 1.00 97.56 99 THR A C 1
ATOM 723 O O . THR A 1 99 ? -11.806 3.629 -9.483 1.00 97.56 99 THR A O 1
ATOM 726 N N . THR A 1 100 ? -10.119 5.080 -9.304 1.00 96.56 100 THR A N 1
ATOM 727 C CA . THR A 1 100 ? -10.382 5.751 -10.593 1.00 96.56 100 THR A CA 1
ATOM 728 C C . THR A 1 100 ? -9.951 4.922 -11.807 1.00 96.56 100 THR A C 1
ATOM 730 O O . THR A 1 100 ? -10.185 5.306 -12.951 1.00 96.56 100 THR A O 1
ATOM 733 N N . THR A 1 101 ? -9.305 3.777 -11.576 1.00 94.25 101 THR A N 1
ATOM 734 C CA . THR A 1 101 ? -8.947 2.806 -12.610 1.00 94.25 101 THR A CA 1
ATOM 735 C C . THR A 1 101 ? -9.184 1.387 -12.120 1.00 94.25 101 THR A C 1
ATOM 737 O O . THR A 1 101 ? -9.012 1.110 -10.931 1.00 94.25 101 THR A O 1
ATOM 740 N N . ILE A 1 102 ? -9.472 0.478 -13.049 1.00 94.38 102 ILE A N 1
ATOM 741 C CA . ILE A 1 102 ? -9.490 -0.968 -12.808 1.00 94.38 102 ILE A CA 1
ATOM 742 C C . ILE A 1 102 ? -8.120 -1.393 -12.264 1.00 94.38 102 ILE A C 1
ATOM 744 O O . ILE A 1 102 ? -7.080 -1.018 -12.819 1.00 94.38 102 ILE A O 1
ATOM 748 N N . LEU A 1 103 ? -8.129 -2.139 -11.161 1.00 92.38 103 LEU A N 1
ATOM 749 C CA . LEU A 1 103 ? -6.921 -2.603 -10.490 1.00 92.38 103 LEU A CA 1
ATOM 750 C C . LEU A 1 103 ? -6.231 -3.734 -11.260 1.00 92.38 103 LEU A C 1
ATOM 752 O O . LEU A 1 103 ? -6.820 -4.435 -12.079 1.00 92.38 103 LEU A O 1
ATOM 756 N N . GLY A 1 104 ? -4.936 -3.896 -10.995 1.00 90.19 104 GLY A N 1
ATOM 757 C CA . GLY A 1 104 ? -4.216 -5.100 -11.397 1.00 90.19 104 GLY A CA 1
ATOM 758 C C . GLY A 1 104 ? -4.558 -6.269 -10.475 1.00 90.19 104 GLY A C 1
ATOM 759 O O . GLY A 1 104 ? -4.910 -6.068 -9.314 1.00 90.19 104 GLY A O 1
ATOM 760 N N . THR A 1 105 ? -4.379 -7.494 -10.965 1.00 90.44 105 THR A N 1
ATOM 761 C CA . THR A 1 105 ? -4.744 -8.720 -10.234 1.00 90.44 105 THR A CA 1
ATOM 762 C C . THR A 1 105 ? -4.006 -8.896 -8.909 1.00 90.44 105 THR A C 1
ATOM 764 O O . THR A 1 105 ? -4.570 -9.444 -7.964 1.00 90.44 105 THR A O 1
ATOM 767 N N . VAL A 1 106 ? -2.783 -8.370 -8.807 1.00 91.00 106 VAL A N 1
ATOM 768 C CA . VAL A 1 106 ? -2.007 -8.338 -7.558 1.00 91.00 106 VAL A CA 1
ATOM 769 C C . VAL A 1 106 ? -2.718 -7.503 -6.490 1.00 91.00 106 VAL A C 1
ATOM 771 O O . VAL A 1 106 ? -3.031 -8.017 -5.419 1.00 91.00 106 VAL A O 1
ATOM 774 N N . ASP A 1 107 ? -3.033 -6.240 -6.790 1.00 93.62 107 ASP A N 1
ATOM 775 C CA . ASP A 1 107 ? -3.698 -5.344 -5.836 1.00 93.62 107 ASP A CA 1
ATOM 776 C C . ASP A 1 107 ? -5.108 -5.854 -5.477 1.00 93.62 107 ASP A C 1
ATOM 778 O O . ASP A 1 107 ? -5.492 -5.824 -4.308 1.00 93.62 107 ASP A O 1
ATOM 782 N N . GLU A 1 108 ? -5.860 -6.388 -6.449 1.00 94.31 108 GLU A N 1
ATOM 783 C CA . GLU A 1 108 ? -7.167 -7.015 -6.189 1.00 94.31 108 GLU A CA 1
ATOM 784 C C . GLU A 1 108 ? -7.064 -8.213 -5.240 1.00 94.31 108 GLU A C 1
ATOM 786 O O . GLU A 1 108 ? -7.891 -8.365 -4.338 1.00 94.31 108 GLU A O 1
ATOM 791 N N . GLY A 1 109 ? -6.061 -9.074 -5.437 1.00 95.88 109 GLY A N 1
ATOM 792 C CA . GLY A 1 109 ? -5.825 -10.234 -4.584 1.00 95.88 109 GLY A CA 1
ATOM 793 C C . GLY A 1 109 ? -5.519 -9.828 -3.145 1.00 95.88 109 GLY A C 1
ATOM 794 O O . GLY A 1 109 ? -6.088 -10.392 -2.211 1.00 95.88 109 GLY A O 1
ATOM 795 N N . ILE A 1 110 ? -4.681 -8.804 -2.959 1.00 96.88 110 ILE A N 1
ATOM 796 C CA . ILE A 1 110 ? -4.358 -8.279 -1.629 1.00 96.88 110 ILE A CA 1
ATOM 797 C C . ILE A 1 110 ? -5.595 -7.696 -0.946 1.00 96.88 110 ILE A C 1
ATOM 799 O O . ILE A 1 110 ? -5.884 -8.070 0.189 1.00 96.88 110 ILE A O 1
ATOM 803 N N . PHE A 1 111 ? -6.366 -6.840 -1.620 1.00 97.06 111 PHE A N 1
ATOM 804 C CA . PHE A 1 111 ? -7.575 -6.272 -1.016 1.00 97.06 111 PHE A CA 1
ATOM 805 C C . PHE A 1 111 ? -8.612 -7.339 -0.662 1.00 97.06 111 PHE A C 1
ATOM 807 O O . PHE A 1 111 ? -9.199 -7.281 0.418 1.00 97.06 111 PHE A O 1
ATOM 814 N N . ARG A 1 112 ? -8.773 -8.366 -1.505 1.00 96.94 112 ARG A N 1
ATOM 815 C CA . ARG A 1 112 ? -9.637 -9.514 -1.203 1.00 96.94 112 ARG A CA 1
ATOM 816 C C . ARG A 1 112 ? -9.179 -10.259 0.049 1.00 96.94 112 ARG A C 1
ATOM 818 O O . ARG A 1 112 ? -10.004 -10.562 0.904 1.00 96.94 112 ARG A O 1
ATOM 825 N N . ASN A 1 113 ? -7.880 -10.526 0.175 1.00 96.88 113 ASN A N 1
ATOM 826 C CA . ASN A 1 113 ? -7.319 -11.215 1.339 1.00 96.88 113 ASN A CA 1
ATOM 827 C C . ASN A 1 113 ? -7.461 -10.396 2.630 1.00 96.88 113 ASN A C 1
ATOM 829 O O . ASN A 1 113 ? -7.613 -10.969 3.705 1.00 96.88 113 ASN A O 1
ATOM 833 N N . LEU A 1 114 ? -7.439 -9.066 2.523 1.00 97.06 114 LEU A N 1
ATOM 834 C CA . LEU A 1 114 ? -7.678 -8.147 3.638 1.00 97.06 114 LEU A CA 1
ATOM 835 C C . LEU A 1 114 ? -9.170 -7.947 3.955 1.00 97.06 114 LEU A C 1
ATOM 837 O O . LEU A 1 114 ? -9.492 -7.243 4.906 1.00 97.06 114 LEU A O 1
ATOM 841 N N . GLY A 1 115 ? -10.084 -8.553 3.188 1.00 97.44 115 GLY A N 1
ATOM 842 C CA . GLY A 1 115 ? -11.526 -8.410 3.390 1.00 97.44 115 GLY A CA 1
ATOM 843 C C . GLY A 1 115 ? -12.059 -7.014 3.058 1.00 97.44 115 GLY A C 1
ATOM 844 O O . GLY A 1 115 ? -13.032 -6.581 3.668 1.00 97.44 115 GLY A O 1
ATOM 845 N N . ILE A 1 116 ? -11.413 -6.301 2.132 1.00 98.00 116 ILE A N 1
ATOM 846 C CA . ILE A 1 116 ? -11.797 -4.951 1.701 1.00 98.00 116 ILE A CA 1
ATOM 847 C C . ILE A 1 116 ? -12.730 -5.042 0.488 1.00 98.00 116 ILE A C 1
ATOM 849 O O . ILE A 1 116 ? -12.428 -5.727 -0.494 1.00 98.00 116 ILE A O 1
ATOM 853 N N . SER A 1 117 ? -13.837 -4.303 0.531 1.00 97.75 117 SER A N 1
ATOM 854 C CA . SER A 1 117 ? -14.775 -4.165 -0.585 1.00 97.75 117 SER A CA 1
ATOM 855 C C . SER A 1 117 ? -14.248 -3.140 -1.585 1.00 97.75 117 SER A C 1
ATOM 857 O O . SER A 1 117 ? -14.100 -1.964 -1.258 1.00 97.75 117 SER A O 1
ATOM 859 N N . VAL A 1 118 ? -13.952 -3.565 -2.816 1.00 97.69 118 VAL A N 1
ATOM 860 C CA . VAL A 1 118 ? -13.368 -2.690 -3.845 1.00 97.69 118 VAL A CA 1
ATOM 861 C C . VAL A 1 118 ? -14.351 -2.441 -4.981 1.00 97.69 118 VAL A C 1
ATOM 863 O O . VAL A 1 118 ? -14.927 -3.370 -5.543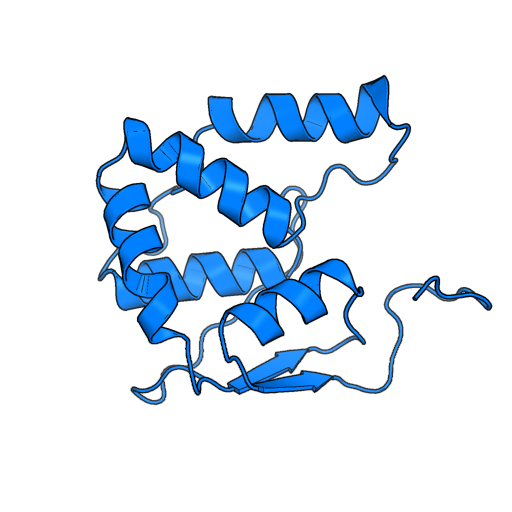 1.00 97.69 118 VAL A O 1
ATOM 866 N N . THR A 1 119 ? -14.475 -1.176 -5.371 1.00 97.75 119 THR A N 1
ATOM 867 C CA . THR A 1 119 ? -15.119 -0.747 -6.616 1.00 97.75 119 THR A CA 1
ATOM 868 C C . THR A 1 119 ? -14.135 0.047 -7.471 1.00 97.75 119 THR A C 1
ATOM 870 O O . THR A 1 119 ? -13.208 0.676 -6.956 1.00 97.75 119 TH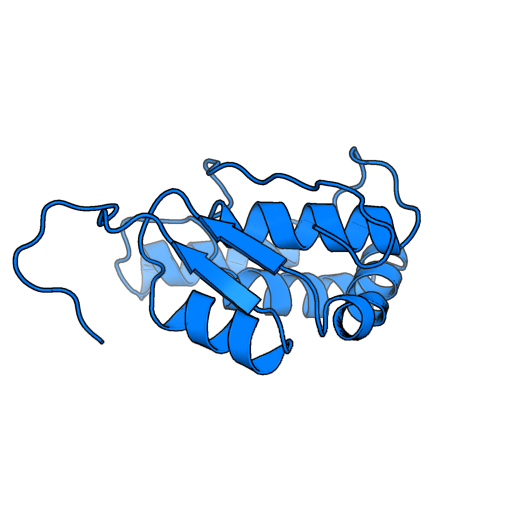R A O 1
ATOM 873 N N . SER A 1 120 ? -14.344 0.048 -8.785 1.00 97.75 120 SER A N 1
ATOM 874 C CA . SER A 1 120 ? -13.500 0.790 -9.721 1.00 97.75 120 SER A CA 1
ATOM 875 C C . SER A 1 120 ? -14.341 1.473 -10.786 1.00 97.75 120 SER A C 1
ATOM 877 O O . SER A 1 120 ? -15.327 0.908 -11.264 1.00 97.75 120 SER A O 1
ATOM 879 N N . GLU A 1 121 ? -13.917 2.656 -11.223 1.00 97.00 121 GLU A N 1
ATOM 880 C CA . GLU A 1 121 ? -14.364 3.166 -12.516 1.00 97.00 121 GLU A CA 1
ATOM 881 C C . GLU A 1 121 ? -13.952 2.190 -13.634 1.00 97.00 121 GLU A C 1
ATOM 883 O O . GLU A 1 121 ? -12.849 1.629 -13.585 1.00 97.00 121 GLU A O 1
ATOM 888 N N . PRO A 1 122 ? -14.778 2.000 -14.681 1.00 94.75 122 PRO A N 1
ATOM 889 C CA . PRO A 1 122 ? -14.513 1.055 -15.767 1.00 94.75 122 PRO A CA 1
ATOM 890 C C . PRO A 1 122 ? -13.479 1.607 -16.767 1.00 94.75 122 PRO A C 1
ATOM 892 O O . PRO A 1 122 ? -13.727 1.709 -17.968 1.00 94.75 122 PRO A O 1
ATOM 895 N N . ARG A 1 123 ? -12.309 2.017 -16.268 1.00 92.94 123 ARG A N 1
ATOM 896 C CA . ARG A 1 123 ? -11.215 2.623 -17.033 1.00 92.94 123 ARG A CA 1
ATOM 897 C C . ARG A 1 123 ? -9.904 1.910 -16.725 1.00 92.94 123 ARG A C 1
ATOM 899 O O . ARG A 1 123 ? -9.503 1.805 -15.571 1.00 92.94 123 ARG A O 1
ATOM 906 N N . PHE A 1 124 ? -9.196 1.455 -17.753 1.00 89.88 124 PHE A N 1
ATOM 907 C CA . PHE A 1 124 ? -7.844 0.918 -17.582 1.00 89.88 124 PHE A CA 1
ATOM 908 C C . PHE A 1 124 ? -6.810 2.045 -17.495 1.00 89.88 124 PHE A C 1
ATOM 910 O O . PHE A 1 124 ? -6.890 3.031 -18.227 1.00 89.88 124 PHE A O 1
ATOM 917 N N . LEU A 1 125 ? -5.788 1.864 -16.651 1.00 84.50 125 LEU A N 1
ATOM 918 C CA . LEU A 1 125 ? -4.679 2.820 -16.519 1.00 84.50 125 LEU A CA 1
ATOM 919 C C . LEU A 1 125 ? -3.877 2.975 -17.822 1.00 84.50 125 LEU A C 1
ATOM 921 O O . LEU A 1 125 ? -3.377 4.055 -18.135 1.00 84.50 125 LEU A O 1
ATOM 925 N N . ARG A 1 126 ? -3.718 1.884 -18.579 1.00 81.88 126 ARG A N 1
ATOM 926 C CA . ARG A 1 126 ? -2.999 1.865 -19.858 1.00 81.88 126 ARG A CA 1
ATOM 927 C C . ARG A 1 126 ? -3.965 1.537 -20.986 1.00 81.88 126 ARG A C 1
ATOM 929 O O . ARG A 1 126 ? -4.797 0.650 -20.844 1.00 81.88 126 ARG A O 1
ATOM 936 N N . LYS A 1 127 ? -3.785 2.199 -22.130 1.00 75.75 127 LYS A N 1
ATOM 937 C CA . LYS A 1 127 ? -4.472 1.866 -23.384 1.00 75.75 127 LYS A CA 1
ATOM 938 C C . LYS A 1 127 ? -3.783 0.659 -24.029 1.00 75.75 127 LYS A C 1
ATOM 940 O O . LYS A 1 127 ? -2.946 0.827 -24.910 1.00 75.75 127 LYS A O 1
ATOM 945 N N . GLN A 1 128 ? -4.066 -0.542 -23.534 1.00 73.62 128 GLN A N 1
ATOM 946 C CA . GLN A 1 128 ? -3.614 -1.795 -24.142 1.00 73.62 128 GLN A CA 1
ATOM 947 C C . GLN A 1 128 ? -4.829 -2.650 -24.502 1.00 73.62 128 GLN A C 1
ATOM 949 O O . GLN A 1 128 ? -5.850 -2.592 -23.833 1.00 73.62 128 GLN A O 1
ATOM 954 N N . LEU A 1 129 ? -4.733 -3.412 -25.592 1.00 70.69 129 LEU A N 1
ATOM 955 C CA . LEU A 1 129 ? -5.824 -4.289 -26.037 1.00 70.69 129 LEU A CA 1
ATOM 956 C C . LEU A 1 129 ? -5.900 -5.584 -25.213 1.00 70.69 129 LEU A C 1
ATOM 958 O O . LEU A 1 129 ? -6.952 -6.208 -25.145 1.00 70.69 129 LEU A O 1
ATOM 962 N N . TYR A 1 130 ? -4.792 -5.976 -24.579 1.00 74.69 130 TYR A N 1
ATOM 963 C CA . TYR A 1 130 ? -4.695 -7.163 -23.739 1.00 74.69 130 TYR A CA 1
ATOM 964 C C . TYR A 1 130 ? -4.269 -6.779 -22.325 1.00 74.69 130 TYR A C 1
ATOM 966 O O . TYR A 1 130 ? -3.249 -6.116 -22.130 1.00 74.69 130 TYR A O 1
ATOM 974 N N . HIS A 1 131 ? -5.036 -7.245 -21.345 1.00 71.44 131 HIS A N 1
ATOM 975 C CA . HIS A 1 131 ? -4.726 -7.127 -19.929 1.00 71.44 131 HIS A CA 1
ATOM 976 C C . HIS A 1 131 ? -4.616 -8.538 -19.361 1.00 71.44 131 HIS A C 1
ATOM 978 O O . HIS A 1 131 ? -5.601 -9.275 -19.327 1.00 71.44 131 HIS A O 1
ATOM 984 N N . LYS A 1 132 ? -3.402 -8.923 -18.957 1.00 66.94 132 LYS A N 1
ATOM 985 C CA . LYS A 1 132 ? -3.157 -10.224 -18.333 1.00 66.94 132 LYS A CA 1
ATOM 986 C C . LYS A 1 132 ? -3.961 -10.297 -17.029 1.00 66.94 132 LYS A C 1
ATOM 988 O O . LYS A 1 132 ? -3.802 -9.419 -16.182 1.00 66.94 132 LYS A O 1
ATOM 993 N N . ARG A 1 133 ? -4.831 -11.302 -16.920 1.00 55.28 133 ARG A N 1
ATOM 994 C CA . ARG A 1 133 ? -5.499 -11.689 -15.672 1.00 55.28 133 ARG A CA 1
ATOM 995 C C . ARG A 1 133 ? -4.611 -12.669 -14.916 1.00 55.28 133 ARG A C 1
ATOM 997 O O . ARG A 1 133 ? -4.043 -13.554 -15.595 1.00 55.28 133 ARG A O 1
#

pLDDT: mean 94.23, std 6.53, range [55.28, 98.38]

Secondary structure (DSSP, 8-state):
--TTS--------SSB-HHHHHHHHHHHHHTT--TT---S-HHHHHHHHHIIIIIS--S--PBPHHHHHHHHHHHTTT-HHHHHHHHGGGGGTT-EEEESSPPPHHHHHHHHHTT-EEEE-S--SS--S----

Radius of gyration: 14.84 Å; chains: 1; bounding box: 34×24×42 Å